Protein AF-A0A1U8NQG4-F1 (afdb_monomer_lite)

Secondary structure (DSSP, 8-state):
--HHHHHHT----S-----TTS------EEEEEEE-TT-HHHHHHHHHHTS--THHHHHHHHTTEEEEEEE------

Sequence (77 aa):
MDLTLAKSQGYLKHQLPQSESSSQRKLLAVIGVYAGFSSYLKRNTFRGSWMPRGDALKKLEERGVVIRFVIGRSGGH

Structure (mmCIF, N/CA/C/O backbone):
data_AF-A0A1U8NQG4-F1
#
_entry.id   AF-A0A1U8NQG4-F1
#
loop_
_atom_site.group_PDB
_atom_site.id
_atom_site.type_symbol
_atom_site.label_atom_id
_atom_site.label_alt_id
_atom_site.label_comp_id
_atom_site.label_asym_id
_atom_site.label_entity_id
_atom_site.label_seq_id
_atom_site.pdbx_PDB_ins_code
_atom_site.Cartn_x
_atom_site.Cartn_y
_atom_site.Cartn_z
_atom_site.occupancy
_atom_site.B_iso_or_equiv
_atom_site.auth_seq_id
_atom_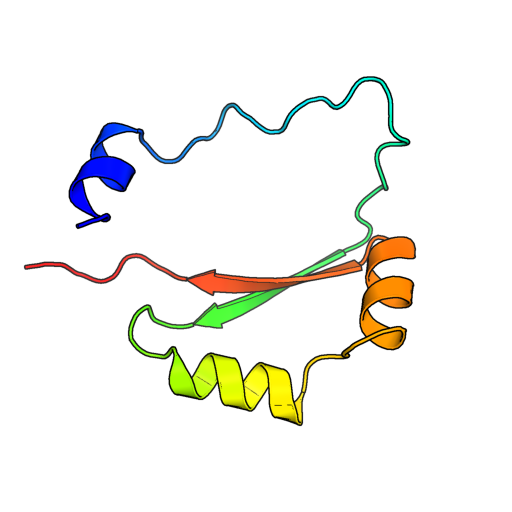site.auth_comp_id
_atom_site.auth_asym_id
_atom_site.auth_atom_id
_atom_site.pdbx_PDB_model_num
ATOM 1 N N . MET A 1 1 ? 16.818 14.561 -2.024 1.00 56.75 1 MET A N 1
ATOM 2 C CA . MET A 1 1 ? 16.682 15.167 -0.682 1.00 56.75 1 MET A CA 1
ATOM 3 C C . MET A 1 1 ? 15.340 14.727 -0.139 1.00 56.75 1 MET A C 1
ATOM 5 O O . MET A 1 1 ? 14.371 15.099 -0.763 1.00 56.75 1 MET A O 1
ATOM 9 N N . ASP A 1 2 ? 15.290 13.891 0.905 1.00 60.28 2 ASP A N 1
ATOM 10 C CA . ASP A 1 2 ? 14.015 13.522 1.573 1.00 60.28 2 ASP A CA 1
ATOM 11 C C . ASP A 1 2 ? 14.233 12.705 2.859 1.00 60.28 2 ASP A C 1
ATOM 13 O O . ASP A 1 2 ? 13.476 12.806 3.819 1.00 60.28 2 ASP A O 1
ATOM 17 N N . LEU A 1 3 ? 15.307 11.910 2.925 1.00 58.69 3 LEU A N 1
ATOM 18 C CA . LEU A 1 3 ? 15.552 11.000 4.055 1.00 58.69 3 LEU A CA 1
ATOM 19 C C . LEU A 1 3 ? 15.936 11.720 5.356 1.00 58.69 3 LEU A C 1
ATOM 21 O O . LEU A 1 3 ? 15.557 11.276 6.436 1.00 58.69 3 LEU A O 1
ATOM 25 N N . THR A 1 4 ? 16.694 12.814 5.274 1.00 67.56 4 THR A N 1
ATOM 26 C CA . THR A 1 4 ? 17.076 13.631 6.439 1.00 67.56 4 THR A CA 1
ATOM 27 C C . THR A 1 4 ? 15.884 14.397 7.009 1.00 67.56 4 THR A C 1
ATOM 29 O O . THR A 1 4 ? 15.722 14.435 8.225 1.00 67.56 4 THR A O 1
ATOM 32 N N . LEU A 1 5 ? 15.013 14.917 6.140 1.00 68.88 5 LEU A N 1
ATOM 33 C CA . LEU A 1 5 ? 13.769 15.592 6.515 1.00 68.88 5 LEU A CA 1
ATOM 34 C C . LEU A 1 5 ? 12.759 14.617 7.147 1.00 68.88 5 LEU A C 1
ATOM 36 O O 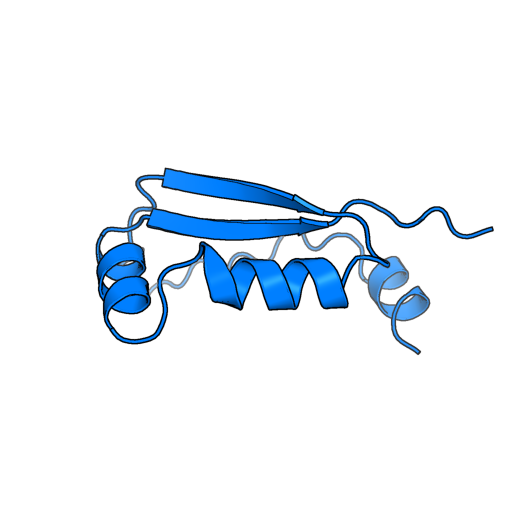. LEU A 1 5 ? 12.205 14.893 8.206 1.00 68.88 5 LEU A O 1
ATOM 40 N N . ALA A 1 6 ? 12.584 13.430 6.559 1.00 62.38 6 ALA A N 1
ATOM 41 C CA . ALA A 1 6 ? 11.720 12.391 7.121 1.00 62.38 6 ALA A CA 1
ATOM 42 C C . ALA A 1 6 ? 12.222 11.874 8.484 1.00 62.38 6 ALA A C 1
ATOM 44 O O . ALA A 1 6 ? 11.427 11.508 9.346 1.00 62.38 6 ALA A O 1
ATOM 45 N N . LYS A 1 7 ? 13.546 11.845 8.700 1.00 62.50 7 LYS A N 1
ATOM 46 C CA . LYS A 1 7 ? 14.140 11.484 9.996 1.00 62.50 7 LYS A CA 1
ATOM 47 C C . LYS A 1 7 ? 13.913 12.566 11.056 1.00 62.50 7 LYS A C 1
ATOM 49 O O . LYS A 1 7 ? 13.609 12.205 12.190 1.00 62.50 7 LYS A O 1
ATOM 54 N N . SER A 1 8 ? 14.046 13.852 10.710 1.00 68.25 8 SER A N 1
ATOM 55 C CA . SER A 1 8 ? 13.856 14.955 11.668 1.00 68.25 8 SER A CA 1
ATOM 56 C C . SER A 1 8 ? 12.397 15.130 12.094 1.00 68.25 8 SER A C 1
ATOM 58 O O . SER A 1 8 ? 12.144 15.507 13.233 1.00 68.25 8 SER A O 1
ATOM 60 N N . GLN A 1 9 ? 11.439 14.790 11.226 1.00 64.56 9 GLN A N 1
ATOM 61 C CA . GLN A 1 9 ? 10.007 14.805 11.550 1.00 64.56 9 GLN A CA 1
ATOM 62 C C . GLN A 1 9 ? 9.554 13.629 12.434 1.00 64.56 9 GLN A C 1
ATOM 64 O O . GLN A 1 9 ? 8.428 13.631 12.933 1.00 64.56 9 GLN A O 1
ATOM 69 N N . GLY A 1 10 ? 10.420 12.634 12.660 1.00 59.12 10 GLY A N 1
ATOM 70 C CA . GLY A 1 10 ? 10.059 11.399 13.347 1.00 59.12 10 GLY A CA 1
ATOM 71 C C . GLY A 1 10 ? 9.047 10.556 12.558 1.00 59.12 10 GLY A C 1
ATOM 72 O O . GLY A 1 10 ? 8.428 10.991 11.589 1.00 59.12 10 GLY A O 1
ATOM 73 N N . TYR A 1 11 ? 8.857 9.301 12.966 1.00 60.78 11 TYR A N 1
ATOM 74 C CA . TYR A 1 11 ? 7.739 8.502 12.460 1.00 60.78 11 TYR A CA 1
ATOM 75 C C . TYR A 1 11 ? 6.470 9.098 13.063 1.00 60.78 11 TYR A C 1
ATOM 77 O O . TYR A 1 11 ? 6.220 8.877 14.247 1.00 60.78 11 TYR A O 1
ATOM 85 N N . LEU A 1 12 ? 5.725 9.902 12.296 1.00 57.84 12 LEU A N 1
ATOM 86 C CA . LEU A 1 12 ? 4.498 10.568 12.743 1.00 57.84 12 LEU A CA 1
ATOM 87 C C . LEU A 1 12 ? 3.492 9.535 13.282 1.00 57.84 12 LEU A C 1
ATOM 89 O O . LEU A 1 12 ? 2.664 8.999 12.555 1.00 57.84 12 LEU A O 1
ATOM 93 N N . LYS A 1 13 ? 3.571 9.251 14.585 1.00 52.00 13 LYS A N 1
ATOM 94 C CA . LYS A 1 13 ? 2.630 8.396 15.319 1.00 52.00 13 LYS A CA 1
ATOM 95 C C . LYS A 1 13 ? 1.353 9.147 15.720 1.00 52.00 13 LYS A C 1
ATOM 97 O O . LYS A 1 13 ? 0.422 8.514 16.194 1.00 52.00 13 LYS A O 1
ATOM 102 N N . HIS A 1 14 ? 1.305 10.470 15.526 1.00 46.81 14 HIS A N 1
ATOM 103 C CA . HIS A 1 14 ? 0.293 11.352 16.126 1.00 46.81 14 HIS A CA 1
ATOM 104 C C . HIS A 1 14 ? -0.588 12.125 15.139 1.00 46.81 14 HIS A C 1
ATOM 106 O O . HIS A 1 14 ? -1.283 13.047 15.545 1.00 46.81 14 HIS A O 1
ATOM 112 N N . GLN A 1 15 ? -0.606 11.768 13.856 1.00 49.59 15 GLN A N 1
ATOM 113 C CA . GLN A 1 15 ? -1.527 12.394 12.902 1.00 49.59 15 GLN A CA 1
ATOM 114 C C . GLN A 1 15 ? -2.188 11.345 12.015 1.00 49.59 15 GLN A C 1
ATOM 116 O O . GLN A 1 15 ? -2.072 11.360 10.795 1.00 49.59 15 GLN A O 1
ATOM 121 N N . LEU A 1 16 ? -2.924 10.425 12.634 1.00 52.06 16 LEU A N 1
ATOM 122 C CA . LEU A 1 16 ? -4.192 10.067 12.013 1.00 52.06 16 LEU A CA 1
ATOM 123 C C . LEU A 1 16 ? -5.082 11.282 12.272 1.00 52.06 16 LEU A C 1
ATOM 125 O O . LEU A 1 16 ? -5.343 11.558 13.444 1.00 52.06 16 LEU A O 1
ATOM 129 N N . PRO A 1 17 ? -5.513 12.046 11.254 1.00 48.06 17 PRO A N 1
ATOM 130 C CA . PRO A 1 17 ? -6.615 12.959 11.472 1.00 48.06 17 PRO A CA 1
ATOM 131 C C . PRO A 1 17 ? -7.744 12.083 12.013 1.00 48.06 17 PRO A C 1
ATOM 133 O O . PRO A 1 17 ? -8.219 11.181 11.318 1.00 48.06 17 PRO A O 1
ATOM 136 N N . GLN A 1 18 ? -8.146 12.296 13.265 1.00 48.09 18 GLN A N 1
ATOM 137 C CA . GLN A 1 18 ? -9.511 11.989 13.655 1.00 48.09 18 GLN A CA 1
ATOM 138 C C . GLN A 1 18 ? -10.361 12.894 12.765 1.00 48.09 18 GLN A C 1
ATOM 140 O O . GLN A 1 18 ? -10.608 14.052 13.080 1.00 48.09 18 GLN A O 1
ATOM 145 N N . SER A 1 19 ? -10.673 12.424 11.557 1.00 44.81 19 SER A N 1
ATOM 146 C CA . SER A 1 19 ? -11.557 13.139 10.658 1.00 44.81 19 SER A CA 1
ATOM 147 C C . SER A 1 19 ? -12.942 13.066 11.286 1.00 44.81 19 SER A C 1
ATOM 149 O O . SER A 1 19 ? -13.670 12.095 11.084 1.00 44.81 19 SER A O 1
ATOM 151 N N . GLU A 1 20 ? -13.286 14.082 12.065 1.00 47.22 20 GLU A N 1
ATOM 152 C CA . GLU A 1 20 ? -14.588 14.252 12.708 1.00 47.22 20 GLU A CA 1
ATOM 153 C C . GLU A 1 20 ? -15.742 14.507 11.712 1.00 47.22 20 GLU A C 1
ATOM 155 O O . GLU A 1 20 ? -16.808 14.956 12.111 1.00 47.22 20 GLU A O 1
ATOM 160 N N . SER A 1 21 ? -15.597 14.233 10.407 1.00 47.56 21 SER A N 1
ATOM 161 C CA . SER A 1 21 ? -16.670 14.556 9.447 1.00 47.56 21 SER A CA 1
ATOM 162 C C . SER A 1 21 ? -16.76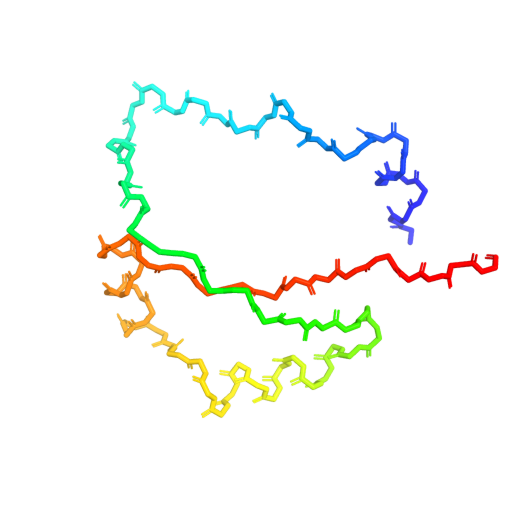1 13.725 8.163 1.00 47.56 21 SER A C 1
ATOM 164 O O . SER A 1 21 ? -17.528 14.059 7.266 1.00 47.56 21 SER A O 1
ATOM 166 N N . SER A 1 22 ? -16.066 12.595 8.053 1.00 49.31 22 SER A N 1
ATOM 167 C CA . SER A 1 22 ? -16.297 11.656 6.949 1.00 49.31 22 SER A CA 1
ATOM 168 C C . SER A 1 22 ? -16.277 10.259 7.525 1.00 49.31 22 SER A C 1
ATOM 170 O O . SER A 1 22 ? -15.188 9.728 7.725 1.00 49.31 22 SER A O 1
ATOM 172 N N . SER A 1 23 ? -17.466 9.715 7.820 1.00 51.53 23 SER A N 1
ATOM 173 C CA . SER A 1 23 ? -17.752 8.296 8.086 1.00 51.53 23 SER A CA 1
ATOM 174 C C . SER A 1 23 ? -16.474 7.464 8.196 1.00 51.53 23 SER A C 1
ATOM 176 O O . SER A 1 23 ? -15.956 7.049 7.154 1.00 51.53 23 SER A O 1
ATOM 178 N N . GLN A 1 24 ? -15.905 7.316 9.402 1.00 59.75 24 GLN A N 1
ATOM 179 C CA . GLN A 1 24 ? -14.704 6.503 9.613 1.00 59.75 24 GLN A CA 1
ATOM 180 C C . GLN A 1 24 ? -14.952 5.152 8.942 1.00 59.75 24 GLN A C 1
ATOM 182 O O . GLN A 1 24 ? -15.707 4.328 9.459 1.00 59.75 24 GLN A O 1
ATOM 187 N N . ARG A 1 25 ? -14.401 4.953 7.737 1.00 64.19 25 ARG A N 1
ATOM 188 C CA . ARG A 1 25 ? -14.600 3.713 6.995 1.00 64.19 25 ARG A CA 1
ATOM 189 C C . ARG A 1 25 ? -13.910 2.660 7.832 1.00 64.19 25 ARG A C 1
ATOM 191 O O . ARG A 1 25 ? -12.683 2.642 7.911 1.00 64.19 25 ARG A O 1
ATOM 198 N N . LYS A 1 26 ? -14.713 1.864 8.536 1.00 79.25 26 LYS A N 1
ATOM 199 C CA . LYS A 1 26 ? -14.236 0.818 9.430 1.00 79.25 26 LYS A CA 1
ATOM 200 C C . LYS A 1 26 ? -13.362 -0.107 8.598 1.00 79.25 26 LYS A C 1
ATOM 202 O O . LYS A 1 26 ? -13.861 -0.807 7.721 1.00 79.25 26 LYS A O 1
ATOM 207 N N . LEU A 1 27 ? -12.055 -0.059 8.837 1.00 87.06 27 LEU A N 1
ATOM 20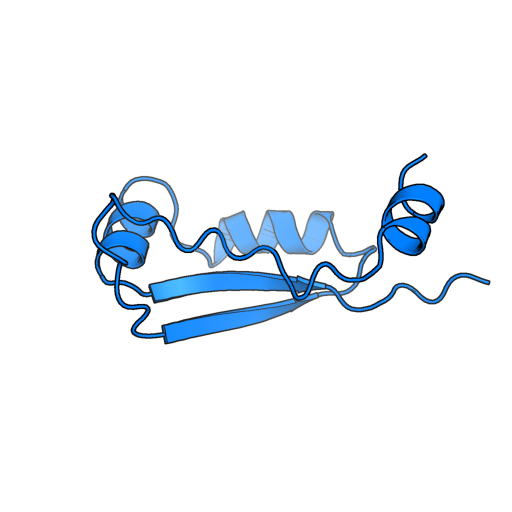8 C CA . LEU A 1 27 ? -11.129 -0.970 8.186 1.00 87.06 27 LEU A CA 1
ATOM 209 C C . LEU A 1 27 ? -11.457 -2.377 8.683 1.00 87.06 27 LEU A C 1
ATOM 211 O O . LEU A 1 27 ? -11.373 -2.652 9.878 1.00 87.06 27 LEU A O 1
ATOM 215 N N . LEU A 1 28 ? -11.873 -3.244 7.766 1.00 93.00 28 LEU A N 1
ATOM 216 C CA . LEU A 1 28 ? -12.127 -4.651 8.047 1.00 93.00 28 LEU A CA 1
ATOM 217 C C . LEU A 1 28 ? -10.829 -5.455 7.986 1.00 93.00 28 LEU A C 1
ATOM 219 O O . LEU A 1 28 ? -10.644 -6.373 8.778 1.00 93.00 28 LEU A O 1
ATOM 223 N N . ALA A 1 29 ? -9.922 -5.103 7.068 1.00 92.56 29 ALA A N 1
ATOM 224 C CA . ALA A 1 29 ? -8.621 -5.749 6.956 1.00 92.56 29 ALA A CA 1
ATOM 225 C C . ALA A 1 29 ? -7.571 -4.841 6.305 1.00 92.56 29 ALA A C 1
ATOM 227 O O . ALA A 1 29 ? -7.865 -4.027 5.427 1.00 92.56 29 ALA A O 1
ATOM 228 N N . VAL A 1 30 ? -6.314 -5.041 6.699 1.00 91.88 30 VAL A N 1
ATOM 229 C CA . VAL A 1 30 ? -5.148 -4.421 6.065 1.00 91.88 30 VAL A CA 1
ATOM 230 C C . VAL A 1 30 ? -4.195 -5.523 5.627 1.00 91.88 30 VAL A C 1
ATOM 232 O O . VAL A 1 30 ? -3.751 -6.330 6.439 1.00 91.88 30 VAL A O 1
ATOM 235 N N . ILE A 1 31 ? -3.866 -5.545 4.339 1.00 93.12 31 ILE A N 1
ATOM 236 C CA . ILE A 1 31 ? -2.931 -6.497 3.743 1.00 93.12 31 ILE A CA 1
ATOM 237 C C . ILE A 1 31 ? -1.623 -5.758 3.461 1.00 93.12 31 ILE A C 1
ATOM 239 O O . ILE A 1 31 ? -1.557 -4.865 2.610 1.00 93.12 31 ILE A O 1
ATOM 243 N N . GLY A 1 32 ? -0.577 -6.127 4.196 1.00 93.12 32 GLY A N 1
ATOM 244 C CA . GLY A 1 32 ? 0.769 -5.598 4.016 1.00 93.12 32 GLY A CA 1
ATOM 245 C C . GLY A 1 32 ? 1.611 -6.499 3.118 1.00 93.12 32 GLY A C 1
ATOM 246 O O . GLY A 1 32 ? 1.835 -7.659 3.445 1.00 93.12 32 GLY A O 1
ATOM 247 N N . VAL A 1 33 ? 2.124 -5.961 2.011 1.00 92.06 33 VAL A N 1
ATOM 248 C CA . VAL A 1 33 ? 3.093 -6.657 1.150 1.00 92.06 33 VAL A CA 1
ATOM 249 C C . VAL A 1 33 ? 4.495 -6.176 1.503 1.00 92.06 33 VAL A C 1
ATOM 251 O O . VAL A 1 33 ? 4.826 -5.013 1.264 1.00 92.06 33 VAL A O 1
ATOM 254 N N . TYR A 1 34 ? 5.323 -7.043 2.085 1.00 90.19 34 TYR A N 1
ATOM 255 C CA . TYR A 1 34 ? 6.689 -6.678 2.467 1.00 90.19 34 TYR A CA 1
ATOM 256 C C . TYR A 1 34 ? 7.542 -6.359 1.232 1.00 90.19 34 TYR A C 1
ATOM 258 O O . TYR A 1 34 ? 7.579 -7.126 0.269 1.00 90.19 34 TYR A O 1
ATOM 266 N N . ALA A 1 35 ? 8.234 -5.220 1.250 1.00 89.06 35 ALA A N 1
ATOM 267 C CA . ALA A 1 35 ? 9.100 -4.793 0.159 1.00 89.06 35 ALA A CA 1
ATOM 268 C C . ALA A 1 35 ? 10.310 -3.998 0.674 1.00 89.06 35 ALA A C 1
ATOM 270 O O . ALA A 1 35 ? 10.200 -3.185 1.588 1.00 89.06 35 ALA A O 1
ATOM 271 N N . GLY A 1 36 ? 11.474 -4.190 0.051 1.00 87.31 36 GLY A N 1
ATOM 272 C CA . GLY A 1 36 ? 12.674 -3.396 0.345 1.00 87.31 36 GLY A CA 1
ATOM 273 C C . GLY A 1 36 ? 12.650 -2.038 -0.360 1.00 87.31 36 GLY A C 1
ATOM 274 O O . GLY A 1 36 ? 12.036 -1.900 -1.412 1.00 87.31 36 GLY A O 1
ATOM 275 N N . PHE A 1 37 ? 13.348 -1.025 0.158 1.00 84.25 37 PHE A N 1
ATOM 276 C CA . PHE A 1 37 ? 13.331 0.335 -0.410 1.00 84.25 37 PHE A CA 1
ATOM 277 C C . PHE A 1 37 ? 13.682 0.367 -1.913 1.00 84.25 37 PHE A C 1
ATOM 279 O O . PHE A 1 37 ? 12.910 0.900 -2.717 1.00 84.25 37 PHE A O 1
ATOM 286 N N . SER A 1 38 ? 14.756 -0.332 -2.303 1.00 85.75 38 SER A N 1
ATOM 287 C CA . SER A 1 38 ? 15.256 -0.444 -3.684 1.00 85.75 38 SER A CA 1
ATOM 288 C C . SER A 1 38 ? 14.363 -1.256 -4.631 1.00 85.75 38 SER A C 1
ATOM 290 O O . SER A 1 38 ? 14.564 -1.234 -5.843 1.00 85.75 38 SER A O 1
ATOM 292 N N . SER A 1 39 ? 13.332 -1.947 -4.135 1.00 87.88 39 SER A N 1
ATOM 293 C CA . SER A 1 39 ? 12.488 -2.825 -4.953 1.00 87.88 39 SER A CA 1
ATOM 294 C C . SER A 1 39 ? 11.382 -2.082 -5.722 1.00 87.88 39 SER A C 1
ATOM 296 O O . SER A 1 39 ? 10.313 -2.648 -5.950 1.00 87.88 39 SER A O 1
ATOM 298 N N . TYR A 1 40 ? 11.600 -0.819 -6.105 1.00 88.75 40 TYR A N 1
ATOM 299 C CA . TYR A 1 40 ? 10.588 0.024 -6.755 1.00 88.75 40 TYR A CA 1
ATOM 300 C C . TYR A 1 40 ? 10.005 -0.626 -8.016 1.00 88.75 40 TYR A C 1
ATOM 302 O O . TYR A 1 40 ? 8.788 -0.774 -8.115 1.00 88.75 40 TYR A O 1
ATOM 310 N N . LEU A 1 41 ? 10.863 -1.106 -8.923 1.00 91.94 41 LEU A N 1
ATOM 311 C CA . LEU A 1 41 ? 10.422 -1.767 -10.155 1.00 91.94 41 LEU A CA 1
ATOM 312 C C . LEU A 1 41 ? 9.610 -3.032 -9.857 1.00 91.94 41 LEU A C 1
ATOM 314 O O . LEU A 1 41 ? 8.534 -3.213 -10.415 1.00 91.94 41 LEU A O 1
ATOM 318 N N . LYS A 1 42 ? 10.056 -3.853 -8.895 1.00 90.38 42 LYS A N 1
ATOM 319 C CA . LYS A 1 42 ? 9.317 -5.050 -8.459 1.00 90.38 42 LYS A CA 1
ATOM 320 C C . LYS A 1 42 ? 7.945 -4.694 -7.881 1.00 90.38 42 LYS A C 1
ATOM 322 O O . LYS A 1 42 ? 6.967 -5.365 -8.195 1.00 90.38 42 LYS A O 1
ATOM 327 N N . ARG A 1 43 ? 7.847 -3.620 -7.083 1.00 92.56 43 ARG A N 1
ATOM 328 C CA . ARG A 1 43 ? 6.558 -3.119 -6.574 1.00 92.56 43 ARG A CA 1
ATOM 329 C C . ARG A 1 43 ? 5.648 -2.683 -7.720 1.00 92.56 43 ARG A C 1
ATOM 331 O O . ARG A 1 43 ? 4.462 -2.989 -7.681 1.00 92.56 43 ARG A O 1
ATOM 338 N N . ASN A 1 44 ? 6.178 -2.009 -8.739 1.00 91.44 44 ASN A N 1
ATOM 339 C CA . ASN A 1 44 ? 5.385 -1.589 -9.894 1.00 91.44 44 ASN A CA 1
ATOM 340 C C . ASN A 1 44 ? 4.871 -2.790 -10.704 1.00 91.44 44 ASN A C 1
ATOM 342 O O . ASN A 1 44 ? 3.681 -2.866 -10.997 1.00 91.44 44 ASN A O 1
ATOM 346 N N . THR A 1 45 ? 5.731 -3.776 -10.970 1.00 93.38 45 THR A N 1
ATOM 347 C CA . THR A 1 45 ? 5.326 -5.032 -11.618 1.00 93.38 45 THR A CA 1
ATOM 348 C C . THR A 1 45 ? 4.264 -5.765 -10.800 1.00 93.38 45 THR A C 1
ATOM 350 O O . THR A 1 45 ? 3.280 -6.224 -11.367 1.00 93.38 45 THR A O 1
ATOM 353 N N . PHE A 1 46 ? 4.396 -5.809 -9.470 1.00 90.94 46 PHE A N 1
ATOM 354 C CA . PHE A 1 46 ? 3.406 -6.423 -8.579 1.00 90.94 46 PHE A CA 1
ATOM 355 C C . PHE A 1 46 ? 2.047 -5.704 -8.615 1.00 90.94 46 PHE A C 1
ATOM 357 O O . PHE A 1 46 ? 1.002 -6.353 -8.673 1.00 90.94 46 PHE A O 1
ATOM 364 N N . ARG A 1 47 ? 2.038 -4.361 -8.650 1.00 90.25 47 ARG A N 1
ATOM 365 C CA . ARG A 1 47 ? 0.806 -3.579 -8.890 1.00 90.25 47 ARG A CA 1
ATOM 366 C C . ARG A 1 47 ? 0.185 -3.924 -10.243 1.00 90.25 47 ARG A C 1
ATOM 368 O O . ARG A 1 47 ? -1.032 -3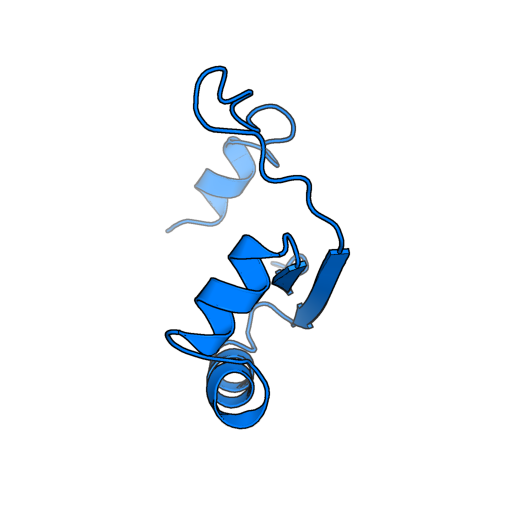.875 -10.399 1.00 90.25 47 ARG A O 1
ATOM 375 N N . GLY A 1 48 ? 1.037 -4.264 -11.206 1.00 89.44 48 GLY A N 1
ATOM 376 C CA . GLY A 1 48 ? 0.668 -4.741 -12.523 1.00 89.44 48 GLY A CA 1
ATOM 377 C C . GLY A 1 48 ? -0.011 -6.116 -12.504 1.00 89.44 48 GLY A C 1
ATOM 378 O O . GLY A 1 48 ? -1.093 -6.289 -13.051 1.00 89.44 48 GLY A O 1
ATOM 379 N N . SER A 1 49 ? 0.597 -7.117 -11.885 1.00 88.06 49 SER A N 1
ATOM 380 C CA . SER A 1 49 ? 0.144 -8.501 -12.052 1.00 88.06 49 SER A CA 1
ATOM 381 C C . SER A 1 49 ? -0.875 -8.973 -11.017 1.00 88.06 49 SER A C 1
ATOM 383 O O . SER A 1 49 ? -1.705 -9.812 -11.346 1.00 88.06 49 SER A O 1
ATOM 385 N N . TRP A 1 50 ? -0.815 -8.465 -9.783 1.00 83.25 50 TRP A N 1
ATOM 386 C CA . TRP A 1 50 ? -1.488 -9.096 -8.638 1.00 83.25 50 TRP A CA 1
ATOM 387 C C . TRP A 1 50 ? -2.428 -8.179 -7.850 1.00 83.25 50 TRP A C 1
ATOM 389 O O . TRP A 1 50 ? -3.295 -8.674 -7.133 1.00 83.25 50 TRP A O 1
ATOM 399 N N . MET A 1 51 ? -2.284 -6.853 -7.948 1.00 91.56 51 MET A N 1
ATOM 400 C CA . MET A 1 51 ? -3.173 -5.929 -7.234 1.00 91.56 51 MET A CA 1
ATOM 401 C C . MET A 1 51 ? -4.393 -5.544 -8.079 1.00 91.56 51 MET A C 1
ATOM 403 O O . MET A 1 51 ? -4.236 -5.226 -9.262 1.00 91.56 51 MET A O 1
ATOM 407 N N . PRO A 1 52 ? -5.596 -5.474 -7.473 1.00 90.75 52 PRO A N 1
ATOM 408 C CA . PRO A 1 52 ? -6.751 -4.894 -8.142 1.00 90.75 52 PRO A CA 1
ATOM 409 C C . PRO A 1 52 ? -6.463 -3.431 -8.500 1.00 90.75 52 PRO A C 1
ATOM 411 O O . PRO A 1 52 ? -5.768 -2.718 -7.769 1.00 90.75 52 PRO A O 1
ATOM 414 N N . ARG A 1 53 ? -6.995 -2.977 -9.637 1.00 90.06 53 ARG A N 1
ATOM 415 C CA . ARG A 1 53 ? -6.826 -1.608 -10.145 1.00 90.06 53 ARG A CA 1
ATOM 416 C C . ARG A 1 53 ? -8.177 -0.988 -10.492 1.00 90.06 53 ARG A C 1
ATOM 418 O O . ARG A 1 53 ? -9.165 -1.704 -10.645 1.00 90.06 53 ARG A O 1
ATOM 425 N N . GLY A 1 54 ? -8.201 0.339 -10.615 1.00 92.06 54 GLY A N 1
ATOM 426 C CA . GLY A 1 54 ? -9.405 1.090 -10.978 1.00 92.06 54 GLY A CA 1
ATOM 427 C C . GLY A 1 54 ? -10.578 0.784 -10.044 1.00 92.06 54 GLY A C 1
ATOM 428 O O . GLY A 1 54 ? -10.420 0.762 -8.822 1.00 92.06 54 GLY A O 1
ATOM 429 N N . ASP A 1 55 ? -11.738 0.485 -10.623 1.00 94.88 55 ASP A N 1
ATOM 430 C CA . ASP A 1 55 ? -12.981 0.252 -9.879 1.00 94.88 55 ASP A CA 1
ATOM 431 C C . ASP A 1 55 ? -12.924 -0.951 -8.937 1.00 94.88 55 ASP A C 1
ATOM 433 O O . ASP A 1 55 ? -13.548 -0.937 -7.876 1.00 94.88 55 ASP A O 1
ATOM 437 N N . ALA A 1 56 ? -12.158 -1.989 -9.284 1.00 91.88 56 ALA A N 1
ATOM 438 C CA . ALA A 1 56 ? -11.993 -3.152 -8.417 1.00 91.88 56 ALA A CA 1
ATOM 439 C C . ALA A 1 56 ? -11.268 -2.779 -7.116 1.00 91.88 56 ALA A C 1
ATOM 441 O O . ALA A 1 56 ? -11.640 -3.255 -6.044 1.00 91.88 56 ALA A O 1
ATOM 442 N N . LEU A 1 57 ? -10.271 -1.888 -7.199 1.00 92.00 57 LEU A N 1
ATOM 443 C CA . LEU A 1 57 ? -9.581 -1.368 -6.019 1.00 92.00 57 LEU A CA 1
ATOM 444 C C . LEU A 1 57 ? -10.512 -0.480 -5.190 1.00 92.00 57 LEU A C 1
ATOM 446 O O . LEU A 1 57 ? -10.579 -0.639 -3.975 1.00 92.00 57 LEU A O 1
ATOM 450 N N . LYS A 1 58 ? -11.279 0.396 -5.846 1.00 91.44 58 LYS A N 1
ATOM 451 C CA . LYS A 1 58 ? -12.237 1.281 -5.175 1.00 91.44 58 LYS A CA 1
ATOM 452 C C . LYS A 1 58 ? -13.288 0.491 -4.388 1.00 91.44 58 LYS A C 1
ATOM 454 O O . LYS A 1 58 ? -13.483 0.755 -3.207 1.00 91.44 58 LYS A O 1
ATOM 459 N N . LYS A 1 59 ? -13.890 -0.534 -5.002 1.00 93.31 59 LYS A N 1
ATOM 460 C CA . LYS A 1 59 ? -14.861 -1.427 -4.340 1.00 93.31 59 LYS A CA 1
ATOM 461 C C . LYS A 1 59 ? -14.262 -2.155 -3.135 1.00 93.31 59 LYS A C 1
ATOM 463 O O . LYS A 1 59 ? -14.957 -2.394 -2.151 1.00 93.31 59 LYS A O 1
ATOM 468 N N . LEU A 1 60 ? -1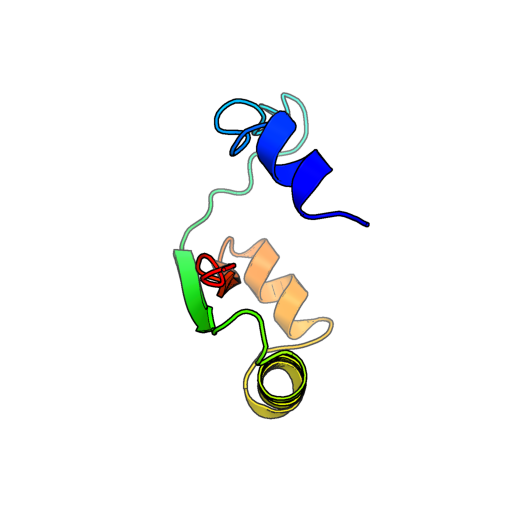2.987 -2.533 -3.214 1.00 92.19 60 LEU A N 1
ATOM 469 C CA . LEU A 1 60 ? -12.268 -3.180 -2.118 1.00 92.19 60 LEU A CA 1
ATOM 470 C C . LEU A 1 60 ? -12.067 -2.209 -0.937 1.00 92.19 60 LEU A C 1
ATOM 472 O O . LEU A 1 60 ? -12.380 -2.553 0.203 1.00 92.19 60 LEU A O 1
ATOM 476 N N . GLU A 1 61 ? -11.626 -0.980 -1.220 1.00 91.12 61 GLU A N 1
ATOM 477 C CA . GLU A 1 61 ? -11.408 0.068 -0.214 1.00 91.12 61 GLU A CA 1
ATOM 478 C C . GLU A 1 61 ? -12.729 0.570 0.407 1.00 91.12 61 GLU A C 1
ATOM 480 O O . GLU A 1 61 ? -12.778 0.860 1.602 1.00 91.12 61 GLU A O 1
ATOM 485 N N . GLU A 1 62 ? -13.824 0.617 -0.358 1.00 91.94 62 GLU A N 1
ATOM 486 C CA . GLU A 1 62 ? -15.178 0.918 0.143 1.00 91.94 62 GLU A CA 1
ATOM 487 C C . GLU A 1 62 ? -15.689 -0.140 1.126 1.00 91.94 62 GLU A C 1
ATOM 489 O O . GLU A 1 62 ? -16.350 0.199 2.106 1.00 91.94 62 GLU A O 1
ATOM 494 N N . ARG A 1 63 ? -15.324 -1.411 0.915 1.00 92.44 63 ARG A N 1
ATOM 495 C CA . ARG A 1 63 ? -15.577 -2.506 1.867 1.00 92.44 63 ARG A CA 1
ATOM 496 C C . ARG A 1 63 ? -14.646 -2.466 3.083 1.00 92.44 63 ARG A C 1
ATOM 498 O O . ARG A 1 63 ? -14.743 -3.335 3.940 1.00 92.44 63 ARG A O 1
ATOM 505 N N . GLY A 1 64 ? -13.734 -1.498 3.164 1.00 90.88 64 GLY A N 1
ATOM 506 C CA . GLY A 1 64 ? -12.806 -1.350 4.282 1.00 90.88 64 GLY A CA 1
ATOM 507 C C . GLY A 1 64 ? -11.597 -2.284 4.223 1.00 90.88 64 GLY A C 1
ATOM 508 O O . GLY A 1 64 ? -10.952 -2.490 5.249 1.00 90.88 64 GLY A O 1
ATOM 509 N N . VAL A 1 65 ? -11.269 -2.865 3.065 1.00 93.25 65 VAL A N 1
ATOM 510 C CA . VAL A 1 65 ? -10.054 -3.675 2.895 1.00 93.25 65 VAL A CA 1
ATOM 511 C C . VAL A 1 65 ? -9.023 -2.882 2.100 1.00 93.25 65 VAL A C 1
ATOM 513 O O . VAL A 1 65 ? -9.321 -2.366 1.027 1.00 93.25 65 VAL A O 1
ATOM 516 N N . VAL A 1 66 ? -7.798 -2.781 2.617 1.00 91.56 66 VAL A N 1
ATOM 517 C CA . VAL A 1 66 ? -6.729 -1.977 2.001 1.00 91.56 66 VAL A CA 1
ATOM 518 C C . VAL A 1 66 ? -5.469 -2.816 1.809 1.00 91.56 66 VAL A C 1
ATOM 520 O O . VAL A 1 66 ? -5.073 -3.569 2.695 1.00 91.56 66 VAL A O 1
ATOM 523 N N . ILE A 1 67 ? -4.805 -2.649 0.662 1.00 91.81 67 ILE A N 1
ATOM 524 C CA . ILE A 1 67 ? -3.536 -3.312 0.331 1.00 91.81 67 ILE A CA 1
ATOM 525 C C . ILE A 1 67 ? -2.443 -2.245 0.177 1.00 91.81 67 ILE A C 1
ATOM 527 O O . ILE A 1 67 ? -2.576 -1.319 -0.631 1.00 91.81 67 ILE A O 1
ATOM 531 N N . ARG A 1 68 ? -1.343 -2.360 0.933 1.00 91.25 68 ARG A N 1
ATOM 532 C CA . ARG A 1 68 ? -0.195 -1.432 0.875 1.00 91.25 68 ARG A CA 1
ATOM 533 C C . ARG A 1 68 ? 1.134 -2.184 0.929 1.00 91.25 68 ARG A C 1
ATOM 535 O O . ARG A 1 68 ? 1.219 -3.281 1.472 1.00 91.25 68 ARG A O 1
ATOM 542 N N . PHE A 1 69 ? 2.189 -1.570 0.390 1.00 92.19 69 PHE A N 1
ATOM 543 C CA . PHE A 1 69 ? 3.547 -2.079 0.573 1.00 92.19 69 PHE A CA 1
ATOM 544 C C . PHE A 1 69 ? 4.094 -1.637 1.925 1.00 92.19 69 PHE A C 1
ATOM 546 O O . PHE A 1 69 ? 4.109 -0.446 2.232 1.00 92.19 69 PHE A O 1
ATOM 553 N N . VAL A 1 70 ? 4.579 -2.598 2.701 1.00 91.38 70 VAL A N 1
ATOM 554 C CA . VAL A 1 70 ? 5.303 -2.352 3.945 1.00 91.38 70 VAL A CA 1
ATOM 555 C C . VAL A 1 70 ? 6.774 -2.218 3.585 1.00 91.38 70 VAL A C 1
ATOM 557 O O . VAL A 1 70 ? 7.425 -3.205 3.242 1.00 91.38 70 VAL A O 1
ATOM 560 N N . ILE A 1 71 ? 7.277 -0.983 3.616 1.00 88.50 71 ILE A N 1
ATOM 561 C CA . ILE A 1 71 ? 8.668 -0.672 3.283 1.00 88.50 71 ILE A CA 1
ATOM 562 C C . ILE A 1 71 ? 9.455 -0.483 4.577 1.00 88.50 71 ILE A C 1
ATOM 564 O O . ILE A 1 71 ? 9.195 0.439 5.348 1.00 88.50 71 ILE A O 1
ATOM 568 N N . GLY A 1 72 ? 10.407 -1.386 4.814 1.00 80.06 72 GLY A N 1
ATOM 569 C CA . GLY A 1 72 ? 11.317 -1.313 5.955 1.00 80.06 72 GLY A CA 1
ATOM 570 C C . GLY A 1 72 ? 12.363 -0.203 5.816 1.00 80.06 72 GLY A C 1
ATOM 571 O O . GLY A 1 72 ? 12.494 0.439 4.772 1.00 80.06 72 GLY A O 1
ATOM 572 N N . ARG A 1 73 ? 13.157 0.004 6.872 1.00 72.75 73 ARG A N 1
ATOM 573 C CA . ARG A 1 73 ? 14.299 0.926 6.829 1.00 72.75 73 ARG A CA 1
ATOM 574 C C . ARG A 1 73 ? 15.326 0.402 5.825 1.00 72.75 73 ARG A C 1
ATOM 576 O O . ARG A 1 73 ? 15.809 -0.716 5.974 1.00 72.75 73 ARG A O 1
ATOM 583 N N . SER A 1 74 ? 15.688 1.205 4.828 1.00 65.94 74 SER A N 1
ATOM 584 C CA . SER A 1 74 ? 16.938 0.976 4.106 1.00 65.94 74 SER A CA 1
ATOM 585 C C . SER A 1 74 ? 18.075 1.254 5.080 1.00 65.94 74 SER A C 1
ATOM 587 O O . SER A 1 74 ? 18.149 2.365 5.613 1.00 65.94 74 SER A O 1
ATOM 589 N N . GLY A 1 75 ? 18.926 0.263 5.344 1.00 56.94 75 GLY A N 1
ATOM 590 C CA . GLY A 1 75 ? 20.198 0.505 6.014 1.00 56.94 75 GLY A CA 1
ATOM 591 C C . GLY A 1 75 ? 20.962 1.540 5.199 1.00 56.94 75 GLY A C 1
ATOM 592 O O . GLY A 1 75 ? 21.391 1.254 4.086 1.00 56.94 75 GLY A O 1
ATOM 593 N N . GLY A 1 76 ? 21.016 2.764 5.709 1.00 55.31 76 GLY A N 1
ATOM 594 C CA . GLY A 1 76 ? 22.005 3.730 5.278 1.00 55.31 76 GLY A CA 1
ATOM 595 C C . GLY A 1 76 ? 23.252 3.426 6.080 1.00 55.31 76 GLY A C 1
ATOM 596 O O . GLY A 1 76 ? 23.182 3.388 7.310 1.00 55.31 76 GLY A O 1
ATOM 597 N N . HIS A 1 77 ? 24.344 3.181 5.375 1.00 41.94 77 HIS A N 1
ATOM 598 C CA . HIS A 1 77 ? 25.619 3.668 5.866 1.00 41.94 77 HIS A CA 1
ATOM 599 C C . HIS A 1 77 ? 25.556 5.199 6.031 1.00 41.94 77 HIS A C 1
ATOM 601 O O . HIS A 1 77 ? 24.692 5.829 5.367 1.00 41.94 77 HIS A O 1
#

Foldseek 3Di:
DPPVVDVVVPPCPDDPPPPPPDPPQAQPEEAEAEDEPPCVVVVVVCCVPPNDDDPVQVVCVSNNYYYDYDYDDDDDD

Radius of gyration: 15.58 Å; chains: 1; bounding box: 43×25×29 Å

pLDDT: mean 77.21, std 17.31, range [41.94, 94.88]